Protein AF-A0A8T3Z5P0-F1 (afdb_monomer)

Radius of gyration: 15.84 Å; Cα contacts (8 Å, |Δi|>4): 171; chains: 1; bounding box: 40×26×43 Å

Mean predicted aligned error: 3.93 Å

Foldseek 3Di:
DDPPDPCLLLVLLVLLCCCQQNLLAPLLVCCLPPVPVSVVVLNHFDDDDPVVSVVSNVSSVVSNVPSVVSNVLSVCSNVVHLVSLQVLLVQLVVLQVCLVVLLVVCVVCVVVVDHRDDPVVNVVSNCSSNVSSVSSNVSSD

Nearest PDB structures (foldseek):
  3d1a-assembly1_B  TM=2.960E-01  e=5.939E+00  Capra hircus
  1hbr-assembly1_B  TM=2.663E-01  e=7.226E+00  Gallus gallus

Solvent-accessible surface area (backbone atoms only — not comparable to full-atom values): 7113 Å² total; per-residue (Å²): 123,73,73,92,44,92,62,48,47,38,54,40,10,51,48,31,33,53,50,35,26,40,49,39,15,52,45,19,43,38,37,60,76,37,50,70,58,14,30,76,70,68,73,39,76,85,88,59,56,71,76,56,45,57,51,50,42,50,50,24,46,52,32,37,75,52,20,64,55,27,46,58,36,13,52,26,22,56,70,69,33,76,68,20,32,73,48,30,41,56,63,11,50,51,26,34,50,50,15,55,51,48,54,54,51,56,49,54,39,43,76,74,73,44,84,88,67,56,72,64,58,51,50,50,53,27,49,55,28,33,54,50,9,54,51,23,40,68,55,24,87

Structure (mmCIF, N/CA/C/O backbone):
data_AF-A0A8T3Z5P0-F1
#
_entry.id   AF-A0A8T3Z5P0-F1
#
loop_
_atom_site.group_PDB
_atom_site.id
_atom_site.type_symbol
_atom_site.label_atom_id
_atom_site.label_alt_id
_atom_site.label_comp_id
_atom_site.label_asym_id
_atom_site.label_entity_id
_atom_site.label_seq_id
_atom_site.pdbx_PDB_ins_code
_atom_site.Cartn_x
_atom_site.Cartn_y
_atom_site.Cartn_z
_atom_site.occupancy
_atom_site.B_iso_or_equiv
_atom_site.auth_seq_id
_atom_site.auth_comp_id
_atom_site.auth_asym_id
_atom_site.auth_atom_id
_atom_site.pdbx_PDB_model_num
ATOM 1 N N . MET A 1 1 ? 13.559 4.605 -22.843 1.00 58.41 1 MET A N 1
ATOM 2 C CA . MET A 1 1 ? 13.118 5.032 -21.503 1.00 58.41 1 MET A CA 1
ATOM 3 C C . MET A 1 1 ? 14.295 5.691 -20.829 1.00 58.41 1 MET A C 1
ATOM 5 O O . MET A 1 1 ? 15.416 5.244 -21.056 1.00 58.41 1 MET A O 1
ATOM 9 N N . LEU A 1 2 ? 14.063 6.787 -20.113 1.00 58.19 2 LEU A N 1
ATOM 10 C CA . LEU A 1 2 ? 15.124 7.485 -19.398 1.00 58.19 2 LEU A CA 1
ATOM 11 C C . LEU A 1 2 ? 15.206 6.852 -18.005 1.00 58.19 2 LEU A C 1
ATOM 13 O O . LEU A 1 2 ? 14.348 7.100 -17.166 1.00 58.19 2 LEU A O 1
ATOM 17 N N . GLU A 1 3 ? 16.191 5.989 -17.762 1.00 68.44 3 GLU A N 1
ATOM 18 C CA . GLU A 1 3 ? 16.429 5.506 -16.400 1.00 68.44 3 GLU A CA 1
ATOM 19 C C . GLU A 1 3 ? 16.839 6.690 -15.515 1.00 68.44 3 GLU A C 1
ATOM 21 O O . GLU A 1 3 ? 17.807 7.390 -15.814 1.00 68.44 3 GLU A O 1
ATOM 26 N N . LEU A 1 4 ? 16.119 6.910 -14.409 1.00 82.56 4 LEU A N 1
ATOM 27 C CA . LEU A 1 4 ? 16.502 7.905 -13.394 1.00 82.56 4 LEU A CA 1
ATOM 28 C C . LEU A 1 4 ? 17.873 7.570 -12.796 1.00 82.56 4 LEU A C 1
ATOM 30 O O . LEU A 1 4 ? 18.687 8.447 -12.519 1.00 82.56 4 LEU A O 1
ATOM 34 N N . PHE A 1 5 ? 18.088 6.277 -12.582 1.00 89.62 5 PHE A N 1
ATOM 35 C CA . PHE A 1 5 ? 19.336 5.632 -12.209 1.00 89.62 5 PHE A CA 1
ATOM 36 C C . PHE A 1 5 ? 19.189 4.124 -12.478 1.00 89.62 5 PHE A C 1
ATOM 38 O O . PHE A 1 5 ? 18.072 3.626 -12.679 1.00 89.62 5 PHE A O 1
ATOM 45 N N . ALA A 1 6 ? 20.308 3.398 -12.459 1.00 90.75 6 ALA A N 1
ATOM 46 C CA . ALA A 1 6 ? 20.334 1.959 -12.715 1.00 90.75 6 ALA A CA 1
ATOM 47 C C . ALA A 1 6 ? 19.362 1.197 -11.795 1.00 90.75 6 ALA A C 1
ATOM 49 O O . ALA A 1 6 ? 19.377 1.390 -10.577 1.00 90.75 6 ALA A O 1
ATOM 50 N N . TYR A 1 7 ? 18.545 0.311 -12.373 1.00 92.94 7 TYR A N 1
ATOM 51 C CA . TYR A 1 7 ? 17.558 -0.517 -11.661 1.00 92.94 7 TYR A CA 1
ATOM 52 C C . TYR A 1 7 ? 16.395 0.254 -11.010 1.00 92.94 7 TYR A C 1
ATOM 54 O O . TYR A 1 7 ? 15.667 -0.306 -10.184 1.00 92.94 7 TYR A O 1
ATOM 62 N N . SER A 1 8 ? 16.184 1.526 -11.367 1.00 94.19 8 SER A N 1
ATOM 63 C CA . SER A 1 8 ? 15.050 2.324 -10.870 1.00 94.19 8 SER A CA 1
ATOM 64 C C . SER A 1 8 ? 13.689 1.654 -11.128 1.00 94.19 8 SER A C 1
ATOM 66 O O . SER A 1 8 ? 12.834 1.636 -10.240 1.00 94.19 8 SER A O 1
ATOM 68 N N . ASN A 1 9 ? 13.519 1.010 -12.284 1.00 95.19 9 ASN A N 1
ATOM 69 C CA . ASN A 1 9 ? 12.359 0.186 -12.636 1.00 95.19 9 ASN A CA 1
ATOM 70 C C . ASN A 1 9 ? 12.172 -1.021 -11.704 1.00 95.19 9 ASN A C 1
ATOM 72 O O . ASN A 1 9 ? 11.074 -1.239 -11.192 1.00 95.19 9 ASN A O 1
ATOM 76 N N . THR A 1 10 ? 13.241 -1.767 -11.421 1.00 96.62 10 THR A N 1
ATOM 77 C CA . THR A 1 10 ? 13.207 -2.918 -10.5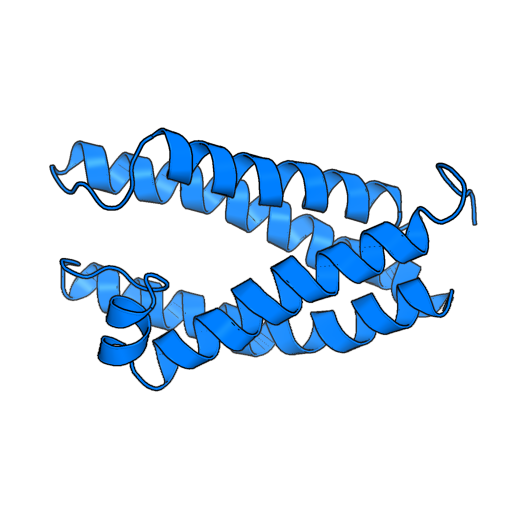12 1.00 96.62 10 THR A CA 1
ATOM 78 C C . THR A 1 10 ? 12.807 -2.490 -9.107 1.00 96.62 10 THR A C 1
ATOM 80 O O . THR A 1 10 ? 11.941 -3.117 -8.498 1.00 96.62 10 THR A O 1
ATOM 83 N N . ILE A 1 11 ? 13.382 -1.396 -8.597 1.00 96.94 11 ILE A N 1
ATOM 84 C CA . ILE A 1 11 ? 13.033 -0.870 -7.271 1.00 96.94 11 ILE A CA 1
ATOM 85 C C . ILE A 1 11 ? 11.566 -0.431 -7.242 1.00 96.94 11 ILE A C 1
ATOM 87 O O . ILE A 1 11 ? 10.851 -0.778 -6.303 1.00 96.94 11 ILE A O 1
ATOM 91 N N . ALA A 1 12 ? 11.088 0.276 -8.270 1.00 96.81 12 ALA A N 1
ATOM 92 C CA . ALA A 1 12 ? 9.686 0.681 -8.357 1.00 96.81 12 ALA A CA 1
ATOM 93 C C . ALA A 1 12 ? 8.753 -0.537 -8.385 1.00 96.81 12 ALA A C 1
ATOM 95 O O . ALA A 1 12 ? 7.768 -0.573 -7.649 1.00 96.81 12 ALA A O 1
ATOM 96 N N . GLY A 1 13 ? 9.098 -1.566 -9.162 1.00 97.25 13 GLY A N 1
ATOM 97 C CA . GLY A 1 13 ? 8.357 -2.820 -9.210 1.00 97.25 13 GLY A CA 1
ATOM 98 C C . GLY A 1 13 ? 8.296 -3.520 -7.851 1.00 97.25 13 GLY A C 1
ATOM 99 O O . GLY A 1 13 ? 7.214 -3.894 -7.402 1.00 97.25 13 GLY A O 1
ATOM 100 N N . VAL A 1 14 ? 9.423 -3.617 -7.140 1.00 97.94 14 VAL A N 1
ATOM 101 C CA . VAL A 1 14 ? 9.479 -4.190 -5.784 1.00 97.94 14 VAL A CA 1
ATOM 102 C C . VAL A 1 14 ? 8.618 -3.395 -4.799 1.00 97.94 14 VAL A C 1
ATOM 104 O O . VAL A 1 14 ? 7.870 -3.995 -4.026 1.00 97.94 14 VAL A O 1
ATOM 107 N N . LEU A 1 15 ? 8.661 -2.060 -4.838 1.00 97.62 15 LEU A N 1
ATOM 108 C CA . LEU A 1 15 ? 7.823 -1.212 -3.983 1.00 97.62 15 LEU A CA 1
ATOM 109 C C . LEU A 1 15 ? 6.331 -1.412 -4.269 1.00 97.62 15 LEU A C 1
ATOM 111 O O . LEU A 1 15 ? 5.544 -1.540 -3.330 1.00 97.62 15 LEU A O 1
ATOM 115 N N . ILE A 1 16 ? 5.940 -1.500 -5.544 1.00 97.75 16 ILE A N 1
ATOM 116 C CA . ILE A 1 16 ? 4.556 -1.797 -5.941 1.00 97.75 16 ILE A CA 1
ATOM 117 C C . ILE A 1 16 ? 4.120 -3.166 -5.412 1.00 97.75 16 ILE A C 1
ATOM 119 O O . ILE A 1 16 ? 3.001 -3.297 -4.919 1.00 97.75 16 ILE A O 1
ATOM 123 N N . LEU A 1 17 ? 4.985 -4.180 -5.463 1.00 97.75 17 LEU A N 1
ATOM 124 C CA . LEU A 1 17 ? 4.653 -5.512 -4.956 1.00 97.75 17 LEU A CA 1
ATOM 125 C C . LEU A 1 17 ? 4.526 -5.539 -3.429 1.00 97.75 17 LEU A C 1
ATOM 127 O O . LEU A 1 17 ? 3.566 -6.100 -2.909 1.00 97.75 17 LEU A O 1
ATOM 131 N N . ILE A 1 18 ? 5.453 -4.924 -2.697 1.00 95.62 18 ILE A N 1
ATOM 132 C CA . ILE A 1 18 ? 5.430 -4.957 -1.229 1.00 95.62 18 ILE A CA 1
ATOM 133 C C . ILE A 1 18 ? 4.289 -4.091 -0.685 1.00 95.62 18 ILE A C 1
ATOM 135 O O . ILE A 1 18 ? 3.476 -4.559 0.110 1.00 95.62 18 ILE A O 1
ATOM 139 N N . ILE A 1 19 ? 4.212 -2.830 -1.111 1.00 94.56 19 ILE A N 1
ATOM 140 C CA . ILE A 1 19 ? 3.259 -1.861 -0.558 1.00 94.56 19 ILE A CA 1
ATOM 141 C C . ILE A 1 19 ? 1.890 -2.037 -1.215 1.00 94.56 19 ILE A C 1
ATOM 143 O O . ILE A 1 19 ? 0.876 -2.121 -0.531 1.00 94.56 19 ILE A O 1
ATOM 147 N N . GLY A 1 20 ? 1.855 -2.126 -2.542 1.00 93.81 20 GLY A N 1
ATOM 148 C CA . GLY A 1 20 ? 0.619 -2.249 -3.306 1.00 93.81 20 GLY A CA 1
ATOM 149 C C . GLY A 1 20 ? 0.012 -3.628 -3.138 1.00 93.81 20 GLY A C 1
ATOM 150 O O . GLY A 1 20 ? -1.045 -3.783 -2.533 1.00 93.81 20 GLY A O 1
ATOM 151 N N . PHE A 1 21 ? 0.670 -4.648 -3.676 1.00 94.56 21 PHE A N 1
ATOM 152 C CA . PHE A 1 21 ? 0.097 -5.990 -3.660 1.00 94.56 21 PHE A CA 1
ATOM 153 C C . PHE A 1 21 ? 0.066 -6.597 -2.245 1.00 94.56 21 PHE A C 1
ATOM 155 O O . PHE A 1 21 ? -0.926 -7.203 -1.846 1.00 94.56 21 PHE A O 1
ATOM 162 N N . GLY A 1 22 ? 1.115 -6.400 -1.448 1.00 94.12 22 GLY A N 1
ATOM 163 C CA . GLY A 1 22 ? 1.155 -6.862 -0.062 1.00 94.12 22 GLY A CA 1
ATOM 164 C C . GLY A 1 22 ? 0.161 -6.119 0.830 1.00 94.12 22 GLY A C 1
ATOM 165 O O . GLY A 1 22 ? -0.815 -6.700 1.303 1.00 94.12 22 GLY A O 1
ATOM 166 N N . SER A 1 23 ? 0.399 -4.834 1.080 1.00 91.50 23 SER A N 1
ATOM 167 C CA . SER A 1 23 ? -0.391 -4.098 2.074 1.00 91.50 23 SER A CA 1
ATOM 168 C C . SER A 1 23 ? -1.784 -3.716 1.572 1.00 91.50 23 SER A C 1
ATOM 170 O O . SER A 1 23 ? -2.765 -3.966 2.271 1.00 91.50 23 SER A O 1
ATOM 172 N N . HIS A 1 24 ? -1.886 -3.139 0.371 1.00 91.56 24 HIS A N 1
ATOM 173 C CA . HIS A 1 24 ? -3.163 -2.627 -0.143 1.00 91.56 24 HIS A CA 1
ATOM 174 C C . HIS A 1 24 ? -4.066 -3.721 -0.717 1.00 91.56 24 HIS A C 1
ATOM 176 O O . HIS A 1 24 ? -5.274 -3.612 -0.593 1.00 91.56 24 HIS A O 1
ATOM 182 N N . PHE A 1 25 ? -3.532 -4.805 -1.285 1.00 95.31 25 PHE A N 1
ATOM 183 C CA . PHE A 1 25 ? -4.372 -5.918 -1.748 1.00 95.31 25 PHE A CA 1
ATOM 184 C C . PHE A 1 25 ? -4.526 -7.018 -0.691 1.00 95.31 25 PHE A C 1
ATOM 186 O O . PHE A 1 25 ? -5.623 -7.209 -0.169 1.00 95.31 25 PHE A O 1
ATOM 193 N N . ILE A 1 26 ? -3.451 -7.737 -0.337 1.00 95.06 26 ILE A N 1
ATOM 194 C CA . ILE A 1 26 ? -3.548 -8.877 0.596 1.00 95.06 26 ILE A CA 1
ATOM 195 C C . ILE A 1 26 ? -4.019 -8.415 1.979 1.00 95.06 26 ILE A C 1
ATOM 197 O O . ILE A 1 26 ? -4.912 -9.033 2.558 1.00 95.06 26 ILE A O 1
ATOM 201 N N . GLY A 1 27 ? -3.449 -7.327 2.502 1.00 93.19 27 GLY A N 1
ATOM 202 C CA . GLY A 1 27 ? -3.847 -6.772 3.795 1.00 93.19 27 GLY A CA 1
ATOM 203 C C . GLY A 1 27 ? -5.335 -6.420 3.836 1.00 93.19 27 GLY A C 1
ATOM 204 O O . GLY A 1 27 ? -6.053 -6.876 4.728 1.00 93.19 27 GLY A O 1
ATOM 205 N N . GLN A 1 28 ? -5.823 -5.694 2.830 1.00 94.38 28 GLN A N 1
ATOM 206 C CA . GLN A 1 28 ? -7.227 -5.282 2.771 1.00 94.38 28 GLN A CA 1
ATOM 207 C C . GLN A 1 28 ? -8.186 -6.439 2.493 1.00 94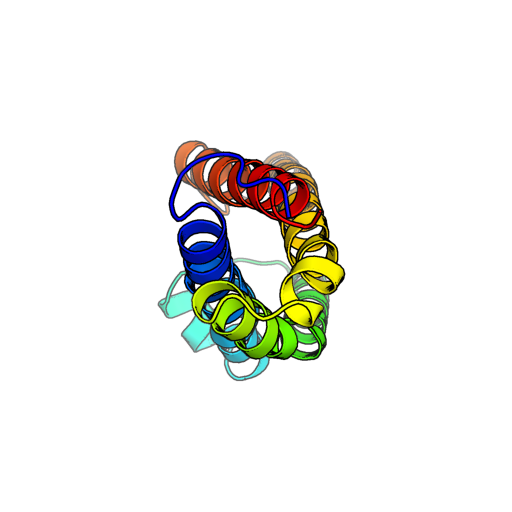.38 28 GLN A C 1
ATOM 209 O O . GLN A 1 28 ? -9.286 -6.467 3.043 1.00 94.38 28 GLN A O 1
ATOM 214 N N . LEU A 1 29 ? -7.758 -7.455 1.742 1.00 96.00 29 LEU A N 1
ATOM 215 C CA . LEU A 1 29 ? -8.535 -8.680 1.571 1.00 96.00 29 LEU A CA 1
ATOM 216 C C . LEU A 1 29 ? -8.792 -9.369 2.915 1.00 96.00 29 LEU A C 1
ATOM 218 O O . LEU A 1 29 ? -9.899 -9.845 3.161 1.00 96.00 29 LEU A O 1
ATOM 222 N N . ILE A 1 30 ? -7.804 -9.384 3.815 1.00 95.56 30 ILE A N 1
ATOM 223 C CA . ILE A 1 30 ? -7.997 -9.916 5.170 1.00 95.56 30 ILE A CA 1
ATOM 224 C C . ILE A 1 30 ? -9.032 -9.076 5.931 1.00 95.56 30 ILE A C 1
ATOM 226 O O . ILE A 1 30 ? -9.901 -9.658 6.575 1.00 95.56 30 ILE A O 1
ATOM 230 N N . SER A 1 31 ? -8.987 -7.743 5.829 1.00 93.75 31 SER A N 1
ATOM 231 C CA . SER A 1 31 ? -9.977 -6.844 6.450 1.00 93.75 31 SER A CA 1
ATOM 232 C C . SER A 1 31 ? -11.402 -7.110 5.964 1.00 93.75 31 SER A C 1
ATOM 234 O O . SER A 1 31 ? -12.326 -7.155 6.776 1.00 93.75 31 SER A O 1
ATOM 236 N N . VAL A 1 32 ? -11.577 -7.344 4.661 1.00 94.31 32 VAL A N 1
ATOM 237 C CA . VAL A 1 32 ? -12.876 -7.655 4.047 1.00 94.31 32 VAL A CA 1
ATOM 238 C C . VAL A 1 32 ? -13.399 -9.025 4.488 1.00 94.31 32 VAL A C 1
ATOM 240 O O . VAL A 1 32 ? -14.578 -9.158 4.810 1.00 94.31 32 VAL A O 1
ATOM 243 N N . LEU A 1 33 ? -12.542 -10.051 4.499 1.00 96.12 33 LEU A N 1
ATOM 244 C CA . LEU A 1 33 ? -12.956 -11.429 4.784 1.00 96.12 33 LEU A CA 1
ATOM 245 C C . LEU A 1 33 ? -13.128 -11.710 6.282 1.00 96.12 33 LEU A C 1
ATOM 247 O O . LEU A 1 33 ? -14.027 -12.453 6.673 1.00 96.12 33 LEU A O 1
ATOM 251 N N . ASP A 1 34 ? -12.255 -11.155 7.124 1.00 95.25 34 ASP A N 1
ATOM 252 C CA . ASP A 1 34 ? -12.249 -11.384 8.567 1.00 95.25 34 ASP A CA 1
ATOM 253 C C . ASP A 1 34 ? -11.654 -10.182 9.315 1.00 95.25 34 ASP A C 1
ATOM 255 O O . ASP A 1 34 ? -10.467 -10.133 9.655 1.00 95.25 34 ASP A O 1
ATOM 259 N N . TRP A 1 35 ? -12.525 -9.229 9.654 1.00 91.56 35 TRP A N 1
ATOM 260 C CA . TRP A 1 35 ? -12.151 -8.046 10.429 1.00 91.56 35 TRP A CA 1
ATOM 261 C C . TRP A 1 35 ? -11.479 -8.393 11.764 1.00 91.56 35 TRP A C 1
ATOM 263 O O . TRP A 1 35 ? -10.542 -7.718 12.182 1.00 91.56 35 TRP A O 1
ATOM 273 N N . LYS A 1 36 ? -11.911 -9.461 12.454 1.00 92.25 36 LYS A N 1
ATOM 274 C CA . LYS A 1 36 ? -11.319 -9.839 13.751 1.00 92.25 36 LYS A CA 1
ATOM 275 C C . LYS A 1 36 ? -9.871 -10.284 13.571 1.00 92.25 36 LYS A C 1
ATOM 277 O O . LYS A 1 36 ? -9.009 -9.922 14.376 1.00 92.25 36 LYS A O 1
ATOM 282 N N . ARG A 1 37 ? -9.589 -11.049 12.515 1.00 94.44 37 ARG A N 1
ATOM 283 C CA . ARG A 1 37 ? -8.220 -11.422 12.148 1.00 94.44 37 ARG A CA 1
ATOM 284 C C . ARG A 1 37 ? -7.413 -10.205 11.707 1.00 94.44 37 ARG A C 1
ATOM 286 O O . ARG A 1 37 ? -6.275 -10.079 12.151 1.00 94.44 37 ARG A O 1
ATOM 293 N N . ALA A 1 38 ? -7.983 -9.306 10.910 1.00 91.88 38 ALA A N 1
ATOM 294 C CA . ALA A 1 38 ? -7.309 -8.078 10.492 1.00 91.88 38 ALA A CA 1
ATOM 295 C C . ALA A 1 38 ? -6.902 -7.203 11.690 1.00 91.88 38 ALA A C 1
ATOM 297 O O . ALA A 1 38 ? -5.771 -6.726 11.746 1.00 91.88 38 ALA A O 1
ATOM 298 N N . VAL A 1 39 ? -7.769 -7.083 12.701 1.00 90.31 39 VAL A N 1
ATOM 299 C CA . VAL A 1 39 ? -7.457 -6.410 13.972 1.00 90.31 39 VAL A CA 1
ATOM 300 C C . VAL A 1 39 ? -6.325 -7.115 14.716 1.00 90.31 39 VAL A C 1
ATOM 302 O O . VAL A 1 39 ? -5.386 -6.469 15.175 1.00 90.31 39 VAL A O 1
ATOM 305 N N . LYS A 1 40 ? -6.367 -8.451 14.816 1.00 91.38 40 LYS A N 1
ATOM 306 C CA . LYS A 1 40 ? -5.311 -9.233 15.483 1.00 91.38 40 LYS A CA 1
ATOM 307 C C . LYS A 1 40 ? -3.943 -9.067 14.810 1.00 91.38 40 LYS A C 1
ATOM 309 O O . LYS A 1 40 ? -2.924 -9.140 15.490 1.00 91.38 40 LYS A O 1
ATOM 314 N N . LEU A 1 41 ? -3.925 -8.864 13.494 1.00 88.44 41 LEU A N 1
ATOM 315 C CA . LEU A 1 41 ? -2.716 -8.632 12.702 1.00 88.44 41 LEU A CA 1
ATOM 316 C C . LEU A 1 41 ? -2.277 -7.157 12.674 1.00 88.44 41 LEU A C 1
ATOM 318 O O . LEU A 1 41 ? -1.260 -6.853 12.059 1.00 88.44 41 LEU A O 1
ATOM 322 N N . GLY A 1 42 ? -3.019 -6.243 13.311 1.00 86.06 42 GLY A N 1
ATOM 323 C CA . GLY A 1 42 ? -2.721 -4.805 13.294 1.00 86.06 42 GLY A CA 1
ATOM 324 C C . GLY A 1 42 ? -2.989 -4.123 11.946 1.00 86.06 42 GLY A C 1
ATOM 325 O O . GLY A 1 42 ? -2.488 -3.027 11.696 1.00 86.06 42 GLY A O 1
ATOM 326 N N . ILE A 1 43 ? -3.758 -4.772 11.068 1.00 87.50 43 ILE A N 1
ATOM 327 C CA . ILE A 1 43 ? -4.154 -4.242 9.758 1.00 87.50 43 ILE A CA 1
ATOM 328 C C . ILE A 1 43 ? -5.361 -3.313 9.927 1.00 87.50 43 ILE A C 1
ATOM 330 O O . ILE A 1 43 ? -5.343 -2.186 9.439 1.00 87.50 43 ILE A O 1
ATOM 334 N N . ALA A 1 44 ? -6.373 -3.773 10.666 1.00 86.44 44 ALA A N 1
ATOM 335 C CA . ALA A 1 44 ? -7.626 -3.059 10.900 1.00 86.44 44 ALA A CA 1
ATOM 336 C C . ALA A 1 44 ? -7.725 -2.509 12.331 1.00 86.44 44 ALA A C 1
ATOM 338 O O . ALA A 1 44 ? -7.037 -2.970 13.247 1.00 86.44 44 ALA A O 1
ATOM 339 N N . GLU A 1 45 ? -8.602 -1.529 12.539 1.00 80.81 45 GLU A N 1
ATOM 340 C CA . GLU A 1 45 ? -8.753 -0.863 13.832 1.00 80.81 45 GLU A CA 1
ATOM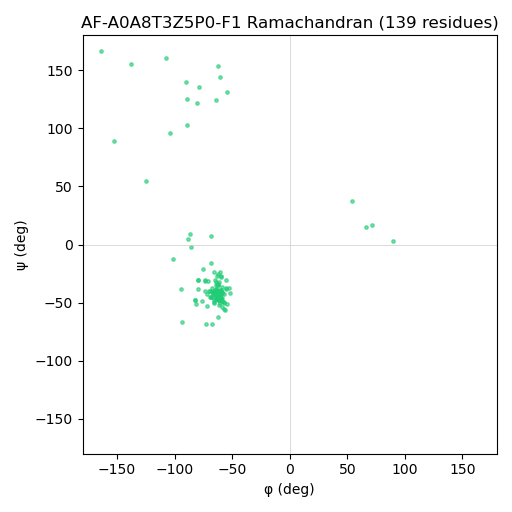 341 C C . GLU A 1 45 ? -9.570 -1.691 14.838 1.00 80.81 45 GLU A C 1
ATOM 343 O O . GLU A 1 45 ? -10.628 -2.248 14.523 1.00 80.81 45 GLU A O 1
ATOM 348 N N . LYS A 1 46 ? -9.083 -1.758 16.086 1.00 77.25 46 LYS A N 1
ATOM 349 C CA . LYS A 1 46 ? -9.702 -2.552 17.160 1.00 77.25 46 LYS A CA 1
ATOM 350 C C . LYS A 1 46 ? -10.988 -1.927 17.707 1.00 77.25 46 LYS A C 1
ATOM 352 O O . LYS A 1 46 ? -11.927 -2.655 18.016 1.00 77.25 46 LYS A O 1
ATOM 357 N N . GLU A 1 47 ? -11.007 -0.606 17.859 1.00 74.88 47 GLU A N 1
ATOM 358 C CA . GLU A 1 47 ? -12.046 0.145 18.582 1.00 74.88 47 GLU A CA 1
ATOM 359 C C . GLU A 1 47 ? -12.645 1.233 17.687 1.00 74.88 47 GLU A C 1
ATOM 361 O O . GLU A 1 47 ? -12.656 2.416 18.015 1.00 74.88 47 GLU A O 1
ATOM 366 N N . ILE A 1 48 ? -13.119 0.807 16.518 1.00 77.75 48 ILE A N 1
ATOM 367 C CA . ILE A 1 48 ? -13.753 1.675 15.531 1.00 77.75 48 ILE A CA 1
ATOM 368 C C . ILE A 1 48 ? -15.263 1.753 15.767 1.00 77.75 48 ILE A C 1
ATOM 370 O O . ILE A 1 48 ? -15.914 0.749 16.073 1.00 77.75 48 ILE A O 1
ATOM 374 N N . LEU A 1 49 ? -15.834 2.950 15.617 1.00 80.81 49 LEU A N 1
ATOM 375 C CA . LEU A 1 49 ? -17.286 3.113 15.605 1.00 80.81 49 LEU A CA 1
ATOM 376 C C . LEU A 1 49 ? -17.891 2.313 14.437 1.00 80.81 49 LEU A C 1
ATOM 378 O O . LEU A 1 49 ? -17.283 2.269 13.366 1.00 80.81 49 LEU A O 1
ATOM 382 N N . PRO A 1 50 ? -19.089 1.716 14.589 1.00 83.12 50 PRO A N 1
ATOM 383 C CA . PRO A 1 50 ? -19.707 0.923 13.525 1.00 83.12 50 PRO A CA 1
ATOM 384 C C . PRO A 1 50 ? -19.787 1.654 12.174 1.00 83.12 50 PRO A C 1
ATOM 386 O O . PRO A 1 50 ? -19.443 1.082 11.147 1.00 83.12 50 PRO A O 1
ATOM 389 N N . GLU A 1 51 ? -20.134 2.943 12.186 1.00 79.94 51 GLU A N 1
ATOM 390 C CA . GLU A 1 51 ? -20.203 3.791 10.986 1.00 79.94 51 GLU A CA 1
ATOM 391 C C . GLU A 1 51 ? -18.858 3.964 10.260 1.00 79.94 51 GLU A C 1
ATOM 393 O O . GLU A 1 51 ? -18.813 4.028 9.033 1.00 79.94 51 GLU A O 1
ATOM 398 N N . TYR A 1 52 ? -17.747 4.002 10.996 1.00 82.88 52 TYR A N 1
ATOM 399 C CA . TYR A 1 52 ? -16.411 4.067 10.404 1.00 82.88 52 TYR A CA 1
ATOM 400 C C . TYR A 1 52 ? -15.941 2.700 9.929 1.00 82.88 52 TYR A C 1
ATOM 402 O O . TYR A 1 52 ? -15.241 2.618 8.925 1.00 82.88 52 TYR A O 1
ATOM 410 N N . LYS A 1 53 ? -16.374 1.625 10.593 1.00 86.25 53 LYS A N 1
ATOM 411 C CA . LYS A 1 53 ? -16.074 0.263 10.162 1.00 86.25 53 LYS A CA 1
ATOM 412 C C . LYS A 1 53 ? -16.647 -0.021 8.779 1.00 86.25 53 LYS A C 1
ATOM 414 O O . LYS A 1 53 ? -15.928 -0.536 7.933 1.00 86.25 53 LYS A O 1
ATOM 419 N N . ASP A 1 54 ? -17.912 0.314 8.539 1.00 87.38 54 ASP A N 1
ATOM 420 C CA . ASP A 1 54 ? -18.544 0.070 7.237 1.00 87.38 54 ASP A CA 1
ATOM 421 C C . ASP A 1 54 ? -17.856 0.873 6.126 1.00 87.38 54 ASP A C 1
ATOM 423 O O . ASP A 1 54 ? -17.602 0.352 5.037 1.00 87.38 54 ASP A O 1
ATOM 427 N N . TYR A 1 55 ? -17.478 2.119 6.425 1.00 86.56 55 TYR A N 1
ATOM 428 C CA . TYR A 1 55 ? -16.684 2.947 5.522 1.00 86.56 55 TYR A CA 1
ATOM 429 C C . TYR A 1 55 ? -15.307 2.329 5.225 1.00 86.56 55 TYR A C 1
ATOM 431 O O . TYR A 1 55 ? -14.922 2.217 4.061 1.00 86.56 55 TYR A O 1
ATOM 439 N N . GLU A 1 56 ? -14.579 1.870 6.244 1.00 88.31 56 GLU A N 1
ATOM 440 C CA . GLU A 1 56 ? -13.267 1.239 6.069 1.00 88.31 56 GLU A CA 1
ATOM 441 C C . GLU A 1 56 ? -13.333 -0.105 5.352 1.00 88.31 56 GLU A C 1
ATOM 443 O O . GLU A 1 56 ? -12.483 -0.379 4.510 1.00 88.31 56 GLU A O 1
ATOM 448 N N . VAL A 1 57 ? -14.353 -0.925 5.610 1.00 91.00 57 VAL A N 1
ATOM 449 C CA . VAL A 1 57 ? -14.593 -2.156 4.845 1.00 91.00 57 VAL A CA 1
ATOM 450 C C . VAL A 1 57 ? -14.887 -1.825 3.380 1.00 91.00 57 VAL A C 1
ATOM 452 O O . VAL A 1 57 ? -14.397 -2.517 2.489 1.00 91.00 57 VAL A O 1
ATOM 455 N N . GLY A 1 58 ? -15.636 -0.752 3.111 1.00 91.00 58 GLY A N 1
ATOM 456 C CA . GLY A 1 58 ? -15.872 -0.253 1.756 1.00 91.00 58 GLY A CA 1
ATOM 457 C C . GLY A 1 58 ? -14.583 0.181 1.050 1.00 91.00 58 GLY A C 1
ATOM 458 O O . GLY A 1 58 ? -14.351 -0.208 -0.095 1.00 91.00 58 GLY A O 1
ATOM 459 N N . MET A 1 59 ? -13.712 0.925 1.740 1.00 89.75 59 MET A N 1
ATOM 460 C CA . MET A 1 59 ? -12.388 1.289 1.217 1.00 89.75 59 MET A CA 1
ATOM 461 C C . MET A 1 59 ? -11.508 0.057 0.988 1.00 89.75 59 MET A C 1
ATOM 463 O O . MET A 1 59 ? -10.920 -0.077 -0.081 1.00 89.75 59 MET A O 1
ATOM 467 N N . ALA A 1 60 ? -11.480 -0.878 1.939 1.00 92.62 60 ALA A N 1
ATOM 468 C CA . ALA A 1 60 ? -10.737 -2.126 1.816 1.00 92.62 60 ALA A CA 1
ATOM 469 C C . ALA A 1 60 ? -11.218 -2.946 0.608 1.00 92.62 60 ALA A C 1
ATOM 471 O O . ALA A 1 60 ? -10.409 -3.488 -0.137 1.00 92.62 60 ALA A O 1
ATOM 472 N N . MET A 1 61 ? -12.529 -2.989 0.354 1.00 95.12 61 MET A N 1
ATOM 473 C CA . MET A 1 61 ? -13.078 -3.623 -0.845 1.00 95.12 61 MET A CA 1
ATOM 474 C C . MET A 1 61 ? -12.627 -2.912 -2.126 1.00 95.12 61 MET A C 1
ATOM 476 O O . MET A 1 61 ? -12.254 -3.579 -3.090 1.00 95.12 61 MET A O 1
ATOM 480 N N . ALA A 1 62 ? -12.628 -1.577 -2.153 1.00 91.62 62 ALA A N 1
ATOM 481 C CA . ALA A 1 62 ? -12.130 -0.821 -3.302 1.00 91.62 62 ALA A CA 1
ATOM 482 C C . ALA A 1 62 ? -10.645 -1.124 -3.577 1.00 91.62 62 ALA A C 1
ATOM 484 O O . ALA A 1 62 ? -10.270 -1.389 -4.722 1.00 91.62 62 ALA A O 1
ATOM 485 N N . ASP A 1 63 ? -9.825 -1.180 -2.527 1.00 91.50 63 ASP A N 1
ATOM 486 C CA . ASP A 1 63 ? -8.415 -1.552 -2.623 1.00 91.50 63 ASP A CA 1
ATOM 487 C C . ASP A 1 63 ? -8.221 -2.997 -3.093 1.00 91.50 63 ASP A C 1
ATOM 489 O O . ASP A 1 63 ? -7.309 -3.265 -3.868 1.00 91.50 63 ASP A O 1
ATOM 493 N N . VAL A 1 64 ? -9.095 -3.931 -2.711 1.00 94.00 64 VAL A N 1
ATOM 494 C CA . VAL A 1 64 ? -9.070 -5.309 -3.227 1.00 94.00 64 VAL A CA 1
ATOM 495 C C . VAL A 1 64 ? -9.411 -5.350 -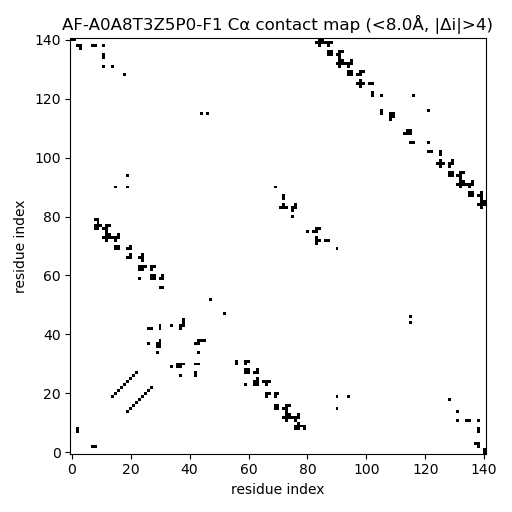4.720 1.00 94.00 64 VAL A C 1
ATOM 497 O O . VAL A 1 64 ? -8.728 -6.016 -5.500 1.00 94.00 64 VAL A O 1
ATOM 500 N N . LEU A 1 65 ? -10.444 -4.619 -5.145 1.00 92.38 65 LEU A N 1
ATOM 501 C CA . LEU A 1 65 ? -10.898 -4.600 -6.539 1.00 92.38 65 LEU A CA 1
ATOM 502 C C . LEU A 1 65 ? -9.862 -4.003 -7.496 1.00 92.38 65 LEU A C 1
ATOM 504 O O . LEU A 1 65 ? -9.798 -4.413 -8.655 1.00 92.38 65 LEU A O 1
ATOM 508 N N . VAL A 1 66 ? -9.052 -3.058 -7.020 1.00 89.06 66 VAL A N 1
ATOM 509 C CA . VAL A 1 66 ? -7.984 -2.438 -7.813 1.00 89.06 66 VAL A CA 1
ATOM 510 C C . VAL A 1 66 ? -6.645 -3.139 -7.591 1.00 89.06 66 VAL A C 1
ATOM 512 O O . VAL A 1 66 ? -5.883 -3.328 -8.531 1.00 89.06 66 VAL A O 1
ATOM 515 N N . GLY A 1 67 ? -6.343 -3.565 -6.370 1.00 88.50 67 GLY A N 1
ATOM 516 C CA . GLY A 1 67 ? -4.990 -3.899 -5.936 1.00 88.50 67 GLY A CA 1
ATOM 517 C C . GLY A 1 67 ? -4.373 -5.145 -6.569 1.00 88.50 67 GLY A C 1
ATOM 518 O O . GLY A 1 67 ? -3.151 -5.295 -6.560 1.00 88.50 67 GLY A O 1
ATOM 519 N N . TRP A 1 68 ? -5.168 -6.008 -7.205 1.00 91.00 68 TRP A N 1
ATOM 520 C CA . TRP A 1 68 ? -4.631 -7.121 -7.993 1.00 91.00 68 TRP A CA 1
ATOM 521 C C . TRP A 1 68 ? -3.790 -6.635 -9.189 1.00 91.00 68 TRP A C 1
ATOM 523 O O . TRP A 1 68 ? -2.848 -7.322 -9.592 1.00 91.00 68 TRP A O 1
ATOM 533 N N . VAL A 1 69 ? -4.057 -5.433 -9.725 1.00 94.88 69 VAL A N 1
ATOM 534 C CA . VAL A 1 69 ? -3.284 -4.865 -10.848 1.00 94.88 69 VAL A CA 1
ATOM 535 C C . VAL A 1 69 ? -1.837 -4.560 -10.459 1.00 94.88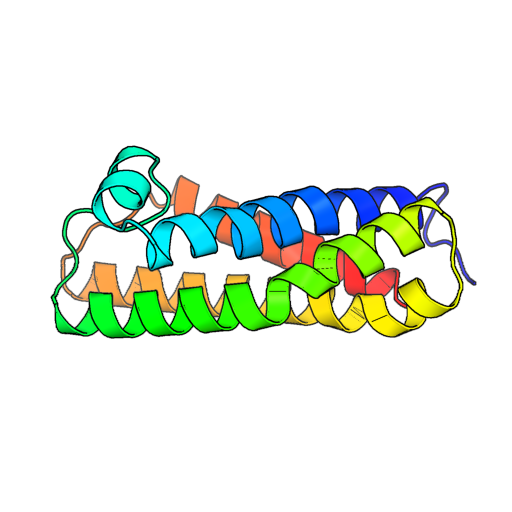 69 VAL A C 1
ATOM 537 O O . VAL A 1 69 ? -0.954 -4.567 -11.317 1.00 94.88 69 VAL A O 1
ATOM 540 N N . TYR A 1 70 ? -1.565 -4.353 -9.165 1.00 96.25 70 TYR A N 1
ATOM 541 C CA . TYR A 1 70 ? -0.218 -4.103 -8.656 1.00 96.25 70 TYR A CA 1
ATOM 542 C C . TYR A 1 70 ? 0.722 -5.279 -8.907 1.00 96.25 70 TYR A C 1
ATOM 544 O O . TYR A 1 70 ? 1.890 -5.051 -9.212 1.00 96.25 70 TYR A O 1
ATOM 552 N N . ALA A 1 71 ? 0.227 -6.521 -8.850 1.00 96.31 71 ALA A N 1
ATOM 553 C CA . ALA A 1 71 ? 1.043 -7.695 -9.154 1.00 96.31 71 ALA A CA 1
ATOM 554 C C . ALA A 1 71 ? 1.575 -7.642 -10.589 1.00 96.31 71 ALA A C 1
ATOM 556 O O . ALA A 1 71 ? 2.776 -7.766 -10.820 1.00 96.31 71 ALA A O 1
ATOM 557 N N . PHE A 1 72 ? 0.682 -7.400 -11.549 1.00 97.19 72 PHE A N 1
ATOM 558 C CA . PHE A 1 72 ? 1.035 -7.361 -12.963 1.00 97.19 72 PHE A CA 1
ATOM 559 C C . PHE A 1 72 ? 1.972 -6.195 -13.274 1.00 97.19 72 PHE A C 1
ATOM 561 O O . PHE A 1 72 ? 3.013 -6.400 -13.893 1.00 97.19 72 PHE A O 1
ATOM 568 N N . ILE A 1 73 ? 1.648 -4.988 -12.802 1.00 97.56 73 ILE A N 1
ATOM 569 C CA . ILE A 1 73 ? 2.478 -3.800 -13.040 1.00 97.56 73 ILE A CA 1
ATOM 570 C C . ILE A 1 73 ? 3.851 -3.952 -12.368 1.00 97.56 73 ILE A C 1
ATOM 572 O O . ILE A 1 73 ? 4.871 -3.677 -12.997 1.00 97.56 73 ILE A O 1
ATOM 576 N N . GLY A 1 74 ? 3.893 -4.426 -11.120 1.00 97.38 74 GLY A N 1
ATOM 577 C CA . GLY A 1 74 ? 5.131 -4.598 -10.363 1.00 97.38 74 GLY A CA 1
ATOM 578 C C . GLY A 1 74 ? 6.070 -5.635 -10.982 1.00 97.38 74 GLY A C 1
ATOM 579 O O . GLY A 1 74 ? 7.247 -5.347 -11.188 1.00 97.38 74 GLY A O 1
ATOM 580 N N . VAL A 1 75 ? 5.547 -6.810 -11.353 1.00 98.00 75 VAL A N 1
ATOM 581 C CA . VAL A 1 75 ? 6.327 -7.836 -12.069 1.00 98.00 75 VAL A CA 1
ATOM 582 C C . VAL A 1 75 ? 6.763 -7.328 -13.443 1.00 98.00 75 VAL A C 1
ATOM 584 O O . VAL A 1 75 ? 7.919 -7.507 -13.814 1.00 98.00 75 VAL A O 1
ATOM 587 N N . GLY A 1 76 ? 5.875 -6.655 -14.180 1.00 97.44 76 GLY A N 1
ATOM 588 C CA . GLY A 1 76 ? 6.201 -6.080 -15.483 1.00 97.44 76 GLY A CA 1
ATOM 589 C C . GLY A 1 76 ? 7.377 -5.103 -15.418 1.00 97.44 76 GLY A C 1
ATOM 590 O O . GLY A 1 76 ? 8.266 -5.183 -16.260 1.00 97.44 76 GLY A O 1
ATOM 591 N N . LEU A 1 77 ? 7.431 -4.240 -14.395 1.00 96.62 77 LEU A N 1
ATOM 592 C CA . LEU A 1 77 ? 8.540 -3.296 -14.210 1.00 96.62 77 LEU A CA 1
ATOM 593 C C . LEU A 1 77 ? 9.864 -4.001 -13.907 1.00 96.62 77 LEU A C 1
ATOM 595 O O . LEU A 1 77 ? 10.889 -3.611 -14.457 1.00 96.62 77 LEU A O 1
ATOM 599 N N . ILE A 1 78 ? 9.844 -5.054 -13.081 1.00 97.38 78 ILE A N 1
ATOM 600 C CA . ILE A 1 78 ? 11.036 -5.874 -12.795 1.00 97.38 78 ILE A CA 1
ATOM 601 C C . ILE A 1 78 ? 11.547 -6.558 -14.071 1.00 97.38 78 ILE A C 1
ATOM 603 O O . ILE A 1 78 ? 12.751 -6.709 -14.254 1.00 97.38 78 ILE A O 1
ATOM 607 N N . LEU A 1 79 ? 10.634 -6.956 -14.958 1.00 97.12 79 LEU A N 1
ATOM 608 C CA . LEU A 1 79 ? 10.944 -7.565 -16.252 1.00 97.12 79 LEU A CA 1
ATOM 609 C C . LEU A 1 79 ? 11.179 -6.538 -17.373 1.00 97.12 79 LEU A C 1
ATOM 611 O O . LEU A 1 79 ? 11.234 -6.928 -18.537 1.00 97.12 79 LEU A O 1
ATOM 615 N N . ASP A 1 80 ? 11.269 -5.247 -17.045 1.00 94.81 80 ASP A N 1
ATOM 616 C CA . ASP A 1 80 ? 11.485 -4.148 -17.994 1.00 94.81 80 ASP A CA 1
ATOM 617 C C . ASP A 1 80 ? 10.467 -4.104 -19.158 1.00 94.81 80 ASP A C 1
ATOM 619 O O . ASP A 1 80 ? 10.768 -3.814 -20.316 1.00 94.81 80 ASP A O 1
ATOM 623 N N . SER A 1 81 ? 9.205 -4.420 -18.864 1.00 95.38 81 SER A N 1
ATOM 624 C CA . SER A 1 81 ? 8.142 -4.471 -19.868 1.00 95.38 81 SER A CA 1
ATOM 625 C C . SER A 1 81 ? 7.591 -3.083 -20.202 1.00 95.38 81 SER A C 1
ATOM 627 O O . SER A 1 81 ? 7.009 -2.414 -19.360 1.00 95.38 81 SER A O 1
ATOM 629 N N . SER A 1 82 ? 7.642 -2.662 -21.467 1.00 93.81 82 SER A N 1
ATOM 630 C CA . SER A 1 82 ? 7.226 -1.304 -21.884 1.00 93.81 82 SER A CA 1
ATOM 631 C C . SER A 1 82 ? 5.795 -0.890 -21.491 1.00 93.81 82 SER A C 1
ATOM 633 O O . SER A 1 82 ? 5.525 0.291 -21.271 1.00 93.81 82 SER A O 1
ATOM 635 N N . TRP A 1 83 ? 4.857 -1.837 -21.393 1.00 94.94 83 TRP A N 1
ATOM 636 C CA . TRP A 1 83 ? 3.481 -1.553 -20.980 1.00 94.94 83 TRP A CA 1
ATOM 637 C C . TRP A 1 83 ? 3.364 -1.252 -19.482 1.00 94.94 83 TRP A C 1
ATOM 639 O O . TRP A 1 83 ? 2.501 -0.464 -19.100 1.00 94.94 83 TRP A O 1
ATOM 649 N N . SER A 1 84 ? 4.216 -1.828 -18.628 1.00 95.94 84 SER A N 1
ATOM 650 C CA . SER A 1 84 ? 4.127 -1.614 -17.182 1.00 95.94 84 SER A CA 1
ATOM 651 C C . SER A 1 84 ? 4.603 -0.224 -16.790 1.00 95.94 84 SER A C 1
ATOM 653 O O . SER A 1 84 ? 4.019 0.362 -15.889 1.00 95.94 84 SER A O 1
ATOM 655 N N . PHE A 1 85 ? 5.567 0.354 -17.515 1.00 94.56 85 PHE A N 1
ATOM 656 C CA . PHE A 1 85 ? 5.952 1.762 -17.353 1.00 94.56 85 PHE A CA 1
ATOM 657 C C . PHE A 1 85 ? 4.765 2.696 -17.599 1.00 94.56 85 PHE A C 1
ATOM 659 O O . PHE A 1 85 ? 4.410 3.484 -16.728 1.00 94.56 85 PHE A O 1
ATOM 666 N N . LYS A 1 86 ? 4.039 2.498 -18.710 1.00 94.44 86 LYS A N 1
ATOM 667 C CA . LYS A 1 86 ? 2.833 3.281 -19.044 1.00 94.44 86 LYS A CA 1
ATOM 668 C C . LYS A 1 86 ? 1.709 3.164 -18.017 1.00 94.44 86 LYS A C 1
ATOM 670 O O . LYS A 1 86 ? 0.837 4.026 -17.982 1.00 94.44 86 LYS A O 1
ATOM 675 N N . LEU A 1 87 ? 1.682 2.088 -17.232 1.00 96.00 87 LEU A N 1
ATOM 676 C CA . LEU A 1 87 ? 0.667 1.858 -16.205 1.00 96.00 87 LEU A CA 1
ATOM 677 C C . LEU A 1 87 ? 1.162 2.183 -14.793 1.00 96.00 87 LEU A C 1
ATOM 679 O O . LEU A 1 87 ? 0.337 2.281 -13.891 1.00 96.00 87 LEU A O 1
ATOM 683 N N . ALA A 1 88 ? 2.466 2.383 -14.584 1.00 96.06 88 ALA A N 1
ATOM 684 C CA . ALA A 1 88 ? 3.056 2.594 -13.263 1.00 96.06 88 ALA A CA 1
ATOM 685 C C . ALA A 1 88 ? 2.537 3.864 -12.573 1.00 96.06 88 ALA A C 1
ATOM 687 O O . ALA A 1 88 ? 2.456 3.908 -11.347 1.00 96.06 88 ALA A O 1
ATOM 688 N N . TRP A 1 89 ? 2.080 4.867 -13.326 1.00 95.62 89 TRP A N 1
ATOM 689 C CA . TRP A 1 89 ? 1.451 6.049 -12.733 1.00 95.62 89 TRP A CA 1
ATOM 690 C C . TRP A 1 89 ? 0.194 5.702 -11.915 1.00 95.62 89 TRP A C 1
ATOM 692 O O . TRP A 1 89 ? -0.103 6.416 -10.962 1.00 95.62 89 TRP A O 1
ATOM 702 N N . ILE A 1 90 ? -0.513 4.603 -12.224 1.00 94.94 90 ILE A N 1
ATOM 703 C CA . ILE A 1 90 ? -1.715 4.165 -11.495 1.00 94.94 90 ILE A CA 1
ATOM 704 C C . ILE A 1 90 ? -1.378 3.838 -10.028 1.00 94.94 90 ILE A C 1
ATOM 706 O O . ILE A 1 90 ? -1.888 4.535 -9.148 1.00 94.94 90 ILE A O 1
ATOM 710 N N . PRO A 1 91 ? -0.510 2.848 -9.712 1.00 96.00 91 PRO A N 1
ATOM 711 C CA . 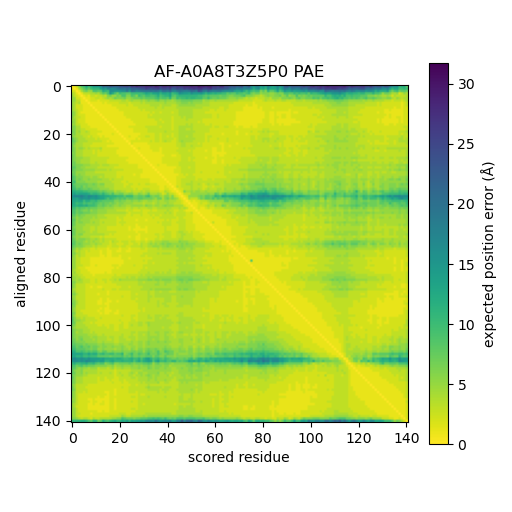PRO A 1 91 ? -0.094 2.610 -8.331 1.00 96.00 91 PRO A CA 1
ATOM 712 C C . PRO A 1 91 ? 0.569 3.834 -7.706 1.00 96.00 91 PRO A C 1
ATOM 714 O O . PRO A 1 91 ? 0.333 4.113 -6.534 1.00 96.00 91 PRO A O 1
ATOM 717 N N . GLY A 1 92 ? 1.348 4.592 -8.484 1.00 96.75 92 GLY A N 1
ATOM 718 C CA . GLY A 1 92 ? 1.991 5.810 -8.004 1.00 96.75 92 GLY A CA 1
ATOM 719 C C . GLY A 1 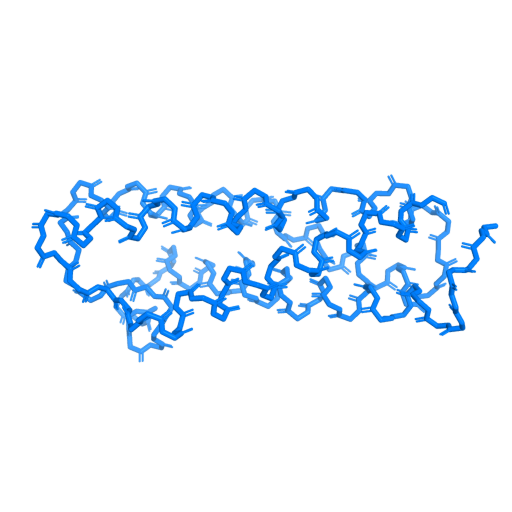92 ? 0.994 6.831 -7.443 1.00 96.75 92 GLY A C 1
ATOM 720 O O . GLY A 1 92 ? 1.134 7.282 -6.306 1.00 96.75 92 GLY A O 1
ATOM 721 N N . VAL A 1 93 ? -0.061 7.144 -8.200 1.00 96.38 93 VAL A N 1
ATOM 722 C CA . VAL A 1 93 ? -1.127 8.063 -7.769 1.00 96.38 93 VAL A CA 1
ATOM 723 C C . VAL A 1 93 ? -1.929 7.480 -6.610 1.00 96.38 93 VAL A C 1
ATOM 725 O O . VAL A 1 93 ? -2.237 8.211 -5.670 1.00 96.38 93 VAL A O 1
ATOM 728 N N . ILE A 1 94 ? -2.235 6.179 -6.628 1.00 95.12 94 ILE A N 1
ATOM 729 C CA . ILE A 1 94 ? -2.988 5.544 -5.540 1.00 95.12 94 ILE A CA 1
ATOM 730 C C . ILE A 1 94 ? -2.198 5.586 -4.224 1.00 95.12 94 ILE A C 1
ATOM 732 O O . ILE A 1 94 ? -2.780 5.858 -3.178 1.00 95.12 94 ILE A O 1
ATOM 736 N N . PHE A 1 95 ? -0.875 5.404 -4.251 1.00 96.25 95 PHE A N 1
ATOM 737 C CA . PHE A 1 95 ? -0.047 5.525 -3.047 1.00 96.25 95 PHE A CA 1
ATOM 738 C C . PHE A 1 95 ? -0.041 6.958 -2.508 1.00 96.25 95 PHE A C 1
ATOM 740 O O . PHE A 1 95 ? -0.182 7.164 -1.302 1.00 96.25 95 PHE A O 1
ATOM 747 N N . ILE A 1 96 ? 0.060 7.963 -3.384 1.00 97.25 96 ILE A N 1
ATOM 748 C CA . ILE A 1 96 ? -0.041 9.369 -2.968 1.00 97.25 96 ILE A CA 1
ATOM 749 C C . ILE A 1 96 ? -1.418 9.642 -2.357 1.00 97.25 96 ILE A C 1
ATOM 751 O O . ILE A 1 96 ? -1.496 10.190 -1.257 1.00 97.25 96 ILE A O 1
ATOM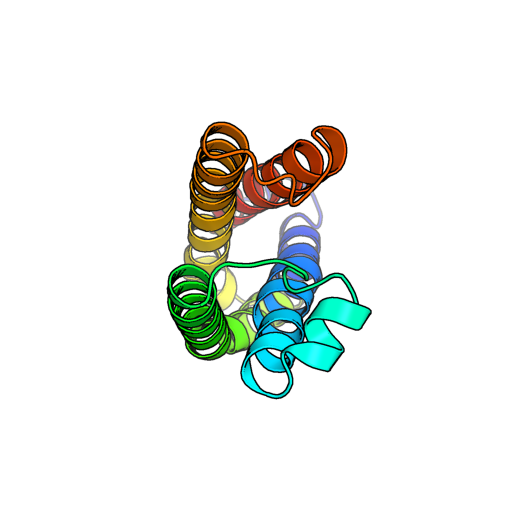 755 N N . TYR A 1 97 ? -2.493 9.212 -3.017 1.00 94.81 97 TYR A N 1
ATOM 756 C CA . TYR A 1 97 ? -3.852 9.317 -2.491 1.00 94.81 97 TYR A CA 1
ATOM 757 C C . TYR A 1 97 ? -3.966 8.679 -1.101 1.00 94.81 97 TYR A C 1
ATOM 759 O O . TYR A 1 97 ? -4.405 9.343 -0.164 1.00 94.81 97 TYR A O 1
ATOM 767 N N . HIS A 1 98 ? -3.503 7.437 -0.937 1.00 92.56 98 HIS A N 1
ATOM 768 C CA . HIS A 1 98 ? -3.538 6.728 0.342 1.00 92.56 98 HIS A CA 1
ATOM 769 C C . HIS A 1 98 ? -2.747 7.445 1.425 1.00 92.56 98 HIS A C 1
ATOM 771 O O . HIS A 1 98 ? -3.221 7.544 2.553 1.00 92.56 98 HIS A O 1
ATOM 777 N N . SER A 1 99 ? -1.578 8.001 1.097 1.00 95.19 99 SER A N 1
ATOM 778 C CA . SER A 1 99 ? -0.796 8.776 2.060 1.00 95.19 99 SER A CA 1
ATOM 779 C C . SER A 1 99 ? -1.595 9.975 2.587 1.00 95.19 99 SER A C 1
ATOM 781 O O . SER A 1 99 ? -1.800 10.105 3.796 1.00 95.19 99 SER A O 1
ATOM 783 N N . ILE A 1 100 ? -2.123 10.810 1.690 1.00 95.06 100 ILE A N 1
ATOM 784 C CA . ILE A 1 100 ? -2.830 12.045 2.035 1.00 95.06 100 ILE A CA 1
ATOM 785 C C . ILE A 1 100 ? -4.126 11.722 2.783 1.00 95.06 100 ILE A C 1
ATOM 787 O O . ILE A 1 100 ? -4.361 12.254 3.870 1.00 95.06 100 ILE A O 1
ATOM 791 N N . SER A 1 101 ? -4.938 10.817 2.237 1.00 92.19 101 SER A N 1
ATOM 792 C CA . SER A 1 101 ? -6.210 10.402 2.830 1.00 92.19 101 SER A CA 1
ATOM 793 C C . SER A 1 101 ? -6.010 9.822 4.225 1.00 92.19 101 SER A C 1
ATOM 795 O O . SER A 1 101 ? -6.687 10.246 5.161 1.00 92.19 101 SER A O 1
ATOM 797 N N . PHE A 1 102 ? -5.026 8.937 4.407 1.00 89.62 102 PHE A N 1
ATOM 798 C CA . PHE A 1 102 ? -4.718 8.360 5.713 1.00 89.62 102 PHE A CA 1
ATOM 799 C C . PHE A 1 102 ? -4.289 9.417 6.735 1.00 89.62 102 PHE A C 1
ATOM 801 O O . PHE A 1 102 ? -4.707 9.369 7.896 1.00 89.62 102 PHE A O 1
ATOM 808 N N . TRP A 1 103 ? -3.481 10.398 6.321 1.00 92.06 103 TRP A N 1
ATOM 809 C CA . TRP A 1 103 ? -3.030 11.478 7.199 1.00 92.06 103 TRP A CA 1
ATOM 810 C C . TRP A 1 103 ? -4.201 12.289 7.759 1.00 92.06 103 TRP A C 1
ATOM 812 O O . TRP A 1 103 ? -4.273 12.521 8.971 1.00 92.06 103 TRP A O 1
ATOM 822 N N . PHE A 1 104 ? -5.142 12.675 6.894 1.00 90.94 104 PHE A N 1
ATOM 823 C CA . PHE A 1 104 ? -6.333 13.422 7.296 1.00 90.94 104 PHE A CA 1
ATOM 824 C C . PHE A 1 104 ? -7.329 12.563 8.078 1.00 90.94 104 PHE A C 1
ATOM 826 O O . PHE A 1 104 ? -7.826 13.017 9.110 1.00 90.94 104 PHE A O 1
ATOM 833 N N . TRP A 1 105 ? -7.574 11.325 7.641 1.00 87.06 105 TRP A N 1
ATOM 834 C CA . TRP A 1 105 ? -8.472 10.377 8.305 1.00 87.06 105 TRP A CA 1
ATOM 835 C C . TRP A 1 105 ? -8.070 10.143 9.761 1.00 87.06 105 TRP A C 1
ATOM 837 O O . TRP A 1 105 ? -8.828 10.440 10.685 1.00 87.06 105 TRP A O 1
ATOM 847 N N . SER A 1 106 ? -6.824 9.721 9.971 1.00 86.31 106 SER A N 1
ATOM 848 C CA . SER A 1 106 ? -6.299 9.432 11.306 1.00 86.31 106 SER A CA 1
ATOM 849 C C . SER A 1 106 ? -6.252 10.677 12.202 1.00 86.31 106 SER A C 1
ATOM 851 O O . SER A 1 106 ? -6.474 10.587 13.407 1.00 86.31 106 SER A O 1
ATOM 853 N N . ARG A 1 107 ? -6.030 11.872 11.633 1.00 87.19 107 ARG A N 1
ATOM 854 C CA . ARG A 1 107 ? -6.067 13.130 12.398 1.00 87.19 107 ARG A CA 1
ATOM 855 C C . ARG A 1 107 ? -7.488 13.470 12.847 1.00 87.19 107 ARG A C 1
ATOM 857 O O . ARG A 1 107 ? -7.682 13.945 13.961 1.00 87.19 107 ARG A O 1
ATOM 864 N N . ASN A 1 108 ? -8.479 13.242 11.988 1.00 86.75 108 ASN A N 1
ATOM 865 C CA . ASN A 1 108 ? -9.885 13.458 12.321 1.00 86.75 108 ASN A CA 1
ATOM 866 C C . ASN A 1 108 ? -10.355 12.518 13.444 1.00 86.75 108 ASN A C 1
ATOM 868 O O . ASN A 1 108 ? -11.080 12.951 14.338 1.00 86.75 108 ASN A O 1
ATOM 872 N N . GLN A 1 109 ? -9.899 11.264 13.446 1.00 81.12 109 GLN A N 1
ATOM 873 C CA . GLN A 1 109 ? -10.158 10.329 14.545 1.00 81.12 109 GLN A CA 1
ATOM 874 C C . GLN A 1 109 ? -9.545 10.812 15.871 1.00 81.12 109 GLN A C 1
ATOM 876 O O . GLN A 1 109 ? -10.243 10.845 16.887 1.00 81.12 109 GLN A O 1
ATOM 881 N N . GLU A 1 110 ? -8.289 11.278 15.854 1.00 84.00 110 GLU A N 1
ATOM 882 C CA . GLU A 1 110 ? -7.631 11.852 17.039 1.00 84.00 110 GLU A CA 1
ATOM 883 C C . GLU A 1 110 ? -8.382 13.064 17.597 1.00 84.00 110 GLU A C 1
ATOM 885 O O . GLU A 1 110 ? -8.571 13.161 18.810 1.00 84.00 110 GLU A O 1
ATOM 890 N N . TYR A 1 111 ? -8.871 13.962 16.732 1.00 85.12 111 TYR A N 1
ATOM 891 C CA . TYR A 1 111 ? -9.694 15.103 17.152 1.00 85.12 111 TYR A CA 1
ATOM 892 C C . TYR A 1 111 ? -10.986 14.686 17.861 1.00 85.12 111 TYR A C 1
ATOM 894 O O . TYR A 1 111 ? -11.490 15.426 18.703 1.00 85.12 111 TYR A O 1
ATOM 902 N N . ARG A 1 112 ? -11.515 13.502 17.543 1.00 83.00 112 ARG A N 1
ATOM 903 C CA . ARG A 1 112 ? -12.704 12.923 18.181 1.00 83.00 112 ARG A CA 1
ATOM 904 C C . ARG A 1 112 ? -12.377 12.089 19.426 1.00 83.00 112 ARG A C 1
ATOM 906 O O . ARG A 1 112 ? -13.282 11.502 20.007 1.00 83.00 112 ARG A O 1
ATOM 913 N N . GLY A 1 113 ? -11.110 12.051 19.849 1.00 83.38 113 GLY A N 1
ATOM 914 C CA . GLY A 1 113 ? -10.652 11.340 21.044 1.00 83.38 113 GLY A CA 1
ATOM 915 C C . GLY A 1 113 ? -10.230 9.888 20.806 1.00 83.38 113 GLY A C 1
ATOM 916 O O . GLY A 1 113 ? -9.849 9.214 21.762 1.00 83.38 113 GLY A O 1
ATOM 917 N N . TYR A 1 114 ? -10.244 9.407 19.559 1.00 79.06 114 TYR A N 1
ATOM 918 C CA . TYR A 1 114 ? -9.824 8.048 19.218 1.00 79.06 114 TYR A CA 1
ATOM 919 C C . TYR A 1 114 ? -8.327 8.018 18.913 1.00 79.06 114 TYR A C 1
ATOM 921 O O . TYR A 1 114 ? -7.838 8.749 18.054 1.00 79.06 114 TYR A O 1
ATOM 929 N N . LYS A 1 115 ? -7.578 7.158 19.606 1.00 70.75 115 LYS A N 1
ATOM 930 C CA . LYS A 1 115 ? -6.156 6.932 19.321 1.00 70.75 115 LYS A CA 1
ATOM 931 C C . LYS A 1 115 ? -5.979 5.612 18.590 1.00 70.75 115 LYS A C 1
ATOM 933 O O . LYS A 1 115 ? -5.893 4.562 19.217 1.00 70.75 115 LYS A O 1
ATOM 938 N N . TYR A 1 116 ? -5.916 5.700 17.267 1.00 69.06 116 TYR A N 1
ATOM 939 C CA . TYR A 1 116 ? -5.758 4.542 16.392 1.00 69.06 116 TYR A CA 1
ATOM 940 C C . TYR A 1 116 ? -4.299 4.066 16.284 1.00 69.06 116 TYR A C 1
ATOM 942 O O . TYR A 1 116 ? -4.008 2.891 16.494 1.00 69.06 116 TYR A O 1
ATOM 950 N N . ARG A 1 117 ? -3.368 4.981 15.989 1.00 76.56 117 ARG A N 1
ATOM 951 C CA . ARG A 1 117 ? -1.931 4.701 15.851 1.00 76.56 117 ARG A CA 1
ATOM 952 C C . ARG A 1 117 ? -1.096 5.780 16.515 1.00 76.56 117 ARG A C 1
ATOM 954 O O . ARG A 1 117 ? -1.533 6.922 16.650 1.00 76.56 117 ARG A O 1
ATOM 961 N N . SER A 1 118 ? 0.125 5.431 16.904 1.00 85.31 118 SER A N 1
ATOM 962 C CA . SER A 1 118 ? 1.095 6.418 17.370 1.00 85.31 118 SER A CA 1
ATOM 963 C C . SER A 1 118 ? 1.430 7.421 16.260 1.00 85.31 118 SER A C 1
ATOM 965 O O . SER A 1 118 ? 1.379 7.106 15.068 1.00 85.31 118 SER A O 1
ATOM 967 N N . THR A 1 119 ? 1.840 8.632 16.641 1.00 87.12 119 THR A N 1
ATOM 968 C CA . THR A 1 119 ? 2.300 9.657 15.688 1.00 87.12 119 THR A CA 1
ATOM 969 C C . THR A 1 119 ? 3.395 9.124 14.762 1.00 87.12 119 THR A C 1
ATOM 971 O O . THR A 1 119 ? 3.398 9.437 13.573 1.00 87.12 119 THR A O 1
ATOM 974 N N . MET A 1 120 ? 4.295 8.286 15.289 1.00 89.69 120 MET A N 1
ATOM 975 C CA . MET A 1 120 ? 5.381 7.690 14.511 1.00 89.69 120 MET A CA 1
ATOM 976 C C . MET A 1 120 ? 4.849 6.732 13.451 1.00 89.69 120 MET A C 1
ATOM 978 O O . MET A 1 120 ? 5.187 6.892 12.286 1.00 89.69 120 MET A O 1
ATOM 982 N N . GLU A 1 121 ? 3.959 5.803 13.805 1.00 88.12 121 GLU A N 1
ATOM 983 C CA . GLU A 1 121 ? 3.352 4.890 12.826 1.00 88.12 121 GLU A CA 1
ATOM 984 C C . GLU A 1 121 ? 2.570 5.646 11.751 1.00 88.12 121 GLU A C 1
ATOM 986 O O . GLU A 1 121 ? 2.637 5.291 10.573 1.00 88.12 121 GLU A O 1
ATOM 991 N N . ARG A 1 122 ? 1.863 6.716 12.138 1.00 89.19 122 ARG A N 1
ATOM 992 C CA . ARG A 1 122 ? 1.123 7.554 11.191 1.00 89.19 122 ARG A CA 1
ATOM 993 C C . ARG A 1 122 ? 2.047 8.237 10.193 1.00 89.19 122 ARG A C 1
ATOM 995 O O . ARG A 1 122 ? 1.796 8.204 8.990 1.00 89.19 122 ARG A O 1
ATOM 1002 N N . MET A 1 123 ? 3.126 8.830 10.696 1.00 93.06 123 MET A N 1
ATOM 1003 C CA . MET A 1 123 ? 4.126 9.506 9.880 1.00 93.06 123 MET A CA 1
ATOM 1004 C C . MET A 1 123 ? 4.888 8.521 8.992 1.00 93.06 123 MET A C 1
ATOM 1006 O O . MET A 1 123 ? 5.087 8.799 7.814 1.00 93.06 123 MET A O 1
ATOM 1010 N N . SER A 1 124 ? 5.250 7.346 9.511 1.00 93.19 124 SER A N 1
ATOM 1011 C CA . SER A 1 124 ? 5.890 6.288 8.730 1.00 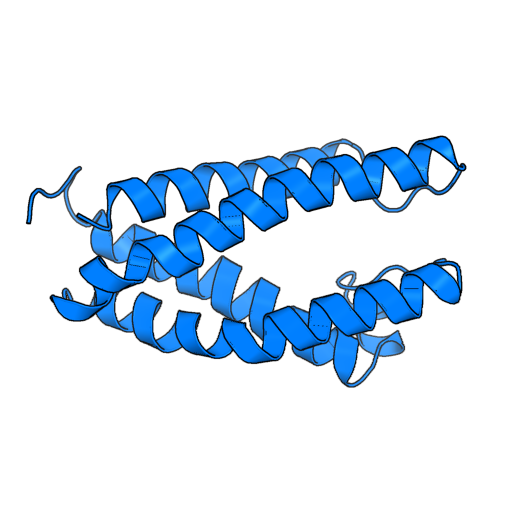93.19 124 SER A CA 1
ATOM 1012 C C . SER A 1 124 ? 4.993 5.808 7.593 1.00 93.19 124 SER A C 1
ATOM 1014 O O . SER A 1 124 ? 5.449 5.754 6.455 1.00 93.19 124 SER A O 1
ATOM 1016 N N . TRP A 1 125 ? 3.716 5.517 7.860 1.00 91.44 125 TRP A N 1
ATOM 1017 C CA . TRP A 1 125 ? 2.781 5.084 6.818 1.00 91.44 125 TRP A CA 1
ATOM 1018 C C . TRP A 1 125 ? 2.585 6.151 5.738 1.00 91.44 125 TRP A C 1
ATOM 1020 O O . TRP A 1 125 ? 2.630 5.842 4.544 1.00 91.44 125 TRP A O 1
ATOM 1030 N N . PHE A 1 126 ? 2.420 7.408 6.159 1.00 95.25 126 PHE A N 1
ATOM 1031 C CA . PHE A 1 126 ? 2.323 8.555 5.262 1.00 95.25 126 PHE A CA 1
ATOM 1032 C C . PHE A 1 126 ? 3.554 8.664 4.359 1.00 95.25 126 PHE A C 1
ATOM 1034 O O . PHE A 1 126 ? 3.421 8.653 3.138 1.00 95.25 126 PHE A O 1
ATOM 1041 N N . LEU A 1 127 ? 4.752 8.720 4.947 1.00 96.62 127 LEU A N 1
ATOM 1042 C CA . LEU A 1 127 ? 5.995 8.930 4.207 1.00 96.62 127 LEU A CA 1
ATOM 1043 C C . LEU A 1 127 ? 6.315 7.762 3.273 1.00 96.62 127 LEU A C 1
ATOM 1045 O O . LEU A 1 127 ? 6.707 7.999 2.134 1.00 96.62 127 LEU A O 1
ATOM 1049 N N . VAL A 1 128 ? 6.119 6.516 3.716 1.00 95.94 128 VAL A N 1
ATOM 1050 C CA . VAL A 1 128 ? 6.385 5.330 2.888 1.00 95.94 128 VAL A CA 1
ATOM 1051 C C . VAL A 1 128 ? 5.509 5.335 1.640 1.00 95.94 128 VAL A C 1
ATOM 1053 O O . VAL A 1 128 ? 6.028 5.146 0.541 1.00 95.94 128 VAL A O 1
ATOM 1056 N N . ASN A 1 129 ? 4.208 5.604 1.777 1.00 96.81 129 ASN A N 1
ATOM 1057 C CA . ASN A 1 129 ? 3.309 5.675 0.627 1.00 96.81 129 ASN A CA 1
ATOM 1058 C C . ASN A 1 129 ? 3.615 6.896 -0.252 1.00 96.81 129 ASN A C 1
ATOM 1060 O O . ASN A 1 129 ? 3.736 6.752 -1.465 1.00 96.81 129 ASN A O 1
ATOM 1064 N N . LEU A 1 130 ? 3.814 8.079 0.338 1.00 98.06 130 LEU A N 1
ATOM 1065 C CA . LEU A 1 130 ? 4.060 9.308 -0.418 1.00 98.06 130 LEU A CA 1
ATOM 1066 C C . LEU A 1 130 ? 5.343 9.220 -1.253 1.00 98.06 130 LEU A C 1
ATOM 1068 O O . LEU A 1 130 ? 5.315 9.470 -2.457 1.00 98.06 130 LEU A O 1
ATOM 1072 N N . LEU A 1 131 ? 6.463 8.853 -0.624 1.00 97.94 131 LEU A N 1
ATOM 1073 C CA . LEU A 1 131 ? 7.762 8.792 -1.295 1.00 97.94 131 LEU A CA 1
ATOM 1074 C C . LEU A 1 131 ? 7.792 7.684 -2.347 1.00 97.94 131 LEU A C 1
ATOM 1076 O O . LEU A 1 131 ? 8.290 7.911 -3.448 1.00 97.94 131 LEU A O 1
ATOM 1080 N N . SER A 1 132 ? 7.208 6.519 -2.044 1.00 97.56 132 SER A N 1
ATOM 1081 C CA . SER A 1 132 ? 7.089 5.435 -3.024 1.00 97.56 132 SER A CA 1
ATOM 1082 C C . SER A 1 132 ? 6.217 5.857 -4.201 1.00 97.56 132 SER A C 1
ATOM 1084 O O . SER A 1 132 ? 6.591 5.628 -5.344 1.00 97.56 132 SER A O 1
ATOM 1086 N N . GLY A 1 133 ? 5.088 6.523 -3.942 1.00 97.25 133 GLY A N 1
ATOM 1087 C CA . GLY A 1 133 ? 4.182 7.003 -4.979 1.00 97.25 133 GLY A CA 1
ATOM 1088 C C . GLY A 1 133 ? 4.836 8.023 -5.910 1.00 97.25 133 GLY A C 1
ATOM 1089 O O . GLY A 1 133 ? 4.787 7.855 -7.126 1.00 97.25 133 GLY A O 1
ATOM 1090 N N . ILE A 1 134 ? 5.525 9.028 -5.354 1.00 97.38 134 ILE A N 1
ATOM 1091 C CA . ILE A 1 134 ? 6.293 10.009 -6.140 1.00 97.38 134 ILE A CA 1
ATOM 1092 C C . ILE A 1 134 ? 7.354 9.300 -6.982 1.00 97.38 134 ILE A C 1
ATOM 1094 O O . ILE A 1 134 ? 7.446 9.542 -8.182 1.00 97.38 134 ILE A O 1
ATOM 1098 N N . PHE A 1 135 ? 8.130 8.401 -6.375 1.00 97.00 135 PHE A N 1
ATOM 1099 C CA . PHE A 1 135 ? 9.174 7.669 -7.084 1.00 97.00 135 PHE A CA 1
ATOM 1100 C C . PHE A 1 135 ? 8.613 6.817 -8.233 1.00 97.00 135 PHE A C 1
ATOM 1102 O O . PHE A 1 135 ? 9.124 6.880 -9.348 1.00 97.00 135 PHE A O 1
ATOM 1109 N N . ILE A 1 136 ? 7.525 6.082 -7.995 1.00 96.75 136 ILE A N 1
ATOM 1110 C CA . ILE A 1 136 ? 6.853 5.268 -9.014 1.00 96.75 136 ILE A CA 1
ATOM 1111 C C . ILE A 1 136 ? 6.342 6.141 -10.171 1.00 96.75 136 ILE A C 1
ATOM 1113 O O . ILE A 1 136 ? 6.486 5.754 -11.328 1.00 96.75 136 ILE A O 1
ATOM 1117 N N . ILE A 1 137 ? 5.783 7.325 -9.889 1.00 96.19 137 ILE A N 1
ATOM 1118 C CA . ILE A 1 137 ? 5.349 8.264 -10.937 1.00 96.19 137 ILE A CA 1
ATOM 1119 C C . ILE A 1 137 ? 6.535 8.750 -11.766 1.00 96.19 137 ILE A C 1
ATOM 1121 O O . ILE A 1 137 ? 6.413 8.844 -12.982 1.00 96.19 137 ILE A O 1
ATOM 1125 N N . LEU A 1 138 ? 7.676 9.044 -11.137 1.00 94.62 138 LEU A N 1
ATOM 1126 C CA . LEU A 1 138 ? 8.881 9.449 -11.865 1.00 94.62 138 LEU A CA 1
ATOM 1127 C C . LEU A 1 138 ? 9.390 8.330 -12.786 1.00 94.62 138 LEU A C 1
ATOM 1129 O O . LEU A 1 138 ? 9.892 8.625 -13.864 1.00 94.62 138 LEU A O 1
ATOM 1133 N N . VAL A 1 139 ? 9.229 7.065 -12.385 1.00 93.62 139 VAL A N 1
ATOM 1134 C CA . VAL A 1 139 ? 9.584 5.886 -13.195 1.00 93.62 139 VAL A CA 1
ATOM 1135 C C . VAL A 1 139 ? 8.574 5.610 -14.316 1.00 93.62 139 VAL A C 1
ATOM 1137 O O . VAL A 1 139 ? 8.926 4.956 -15.287 1.00 93.62 139 VAL A O 1
ATOM 1140 N N . ALA A 1 140 ? 7.335 6.100 -14.237 1.00 88.19 140 ALA A N 1
ATOM 1141 C CA . ALA A 1 140 ? 6.265 5.785 -15.192 1.00 88.19 140 ALA A CA 1
ATOM 1142 C C . ALA A 1 140 ? 6.444 6.358 -16.623 1.00 88.19 140 ALA A C 1
ATOM 1144 O O . ALA A 1 140 ? 5.518 6.251 -17.433 1.00 88.19 140 ALA A O 1
ATOM 1145 N N . TRP A 1 141 ? 7.599 6.958 -16.937 1.00 71.19 141 TRP A N 1
ATOM 1146 C CA . TRP A 1 141 ? 7.877 7.705 -18.172 1.00 71.19 141 TRP A CA 1
ATOM 1147 C C . TRP A 1 141 ? 8.973 7.077 -19.046 1.00 71.19 141 TRP A C 1
ATOM 1149 O O . TRP A 1 141 ? 10.106 6.856 -18.563 1.00 71.19 141 TRP A O 1
#

pLDDT: mean 90.9, std 7.49, range [58.19, 98.06]

Secondary structure (DSSP, 8-state):
---SSTTHHHHHHHHIIIIIIIIIIIIHHHHHH-HHHHHHTTSS-SS--HHHHHHHHHHHHHHHHHHTHHHHHHHHHHTT-HHHHHHHHHHHHHHHHHHHHHHHHHHHHHHTT---S-HHHHHHHHHHHHHHHHHHHHHT-

Sequence (141 aa):
MLELFAYSNTIAGVLILIIGFGSHFIGQLISVLDWKRAVKLGIAEKEILPEYKDYEVGMAMADVLVGWVYAFIGVGLILDSSWSFKLAWIPGVIFIYHSISFWFWSRNQEYRGYKYRSTMERMSWFLVNLLSGIFIILVAW